Protein AF-A0A661XE88-F1 (afdb_monomer)

Sequence (173 aa):
MNLLVKYGSGLLKIRYLMLKSEKYVNRCVKRDMKEITKAPVRVTVDTNIFISALLGSKNCRKIYELFVHSKIDLILSPQLFAELNETLTQSKLRQYFKKEDIEKLNKLLETDAEWVFPKEKISICRDSKDNIILECACAGKVDFIVTGDKDLLSLKKFRKTLIISPRQFLKLF

Mean predicted aligned error: 10.67 Å

Nearest PDB structures (foldseek):
  5wz4-assembly1_B  TM=6.233E-01  e=1.970E-02  Mycobacterium tuberculosis H37Rv
  4mj7-assembly1_A  TM=5.061E-01  e=1.523E-02  Saccharomyces cerevisiae S288C

Radius of gyration: 19.11 Å; Cα contacts (8 Å, |Δi|>4): 224; chains: 1; bounding box: 48×47×48 Å

Structure (mmCIF, N/CA/C/O backbone):
data_AF-A0A661XE88-F1
#
_entry.id   AF-A0A661XE88-F1
#
loop_
_atom_site.group_PDB
_atom_site.id
_atom_site.type_symbol
_atom_site.label_atom_id
_atom_site.label_alt_id
_atom_site.label_comp_id
_atom_site.label_asym_id
_atom_site.label_entity_id
_atom_site.label_seq_id
_atom_site.pdbx_PDB_ins_code
_atom_site.Cartn_x
_atom_site.Cartn_y
_atom_site.Cartn_z
_atom_site.occupancy
_atom_site.B_iso_or_equiv
_atom_site.auth_seq_id
_atom_site.auth_comp_id
_atom_site.auth_asym_id
_atom_site.auth_atom_id
_atom_site.pdbx_PDB_model_num
ATOM 1 N N . MET A 1 1 ? -22.068 -15.972 -31.075 1.00 37.47 1 MET A N 1
ATOM 2 C CA . MET A 1 1 ? -22.979 -14.941 -30.528 1.00 37.47 1 MET A CA 1
ATOM 3 C C . MET A 1 1 ? -22.441 -14.463 -29.190 1.00 37.47 1 MET A C 1
ATOM 5 O O . MET A 1 1 ? -22.133 -15.298 -28.350 1.00 37.47 1 MET A O 1
ATOM 9 N N . ASN A 1 2 ? -22.258 -13.151 -29.022 1.00 30.83 2 ASN A N 1
ATOM 10 C CA . ASN A 1 2 ? -21.925 -12.561 -27.723 1.00 30.83 2 ASN A CA 1
ATOM 11 C C . ASN A 1 2 ? -23.209 -12.501 -26.895 1.00 30.83 2 ASN A C 1
ATOM 13 O O . ASN A 1 2 ? -24.178 -11.903 -27.358 1.00 30.83 2 ASN A O 1
ATOM 17 N N . LEU A 1 3 ? -23.222 -13.101 -25.705 1.00 36.94 3 LEU A N 1
ATOM 18 C CA . LEU A 1 3 ? -24.296 -12.858 -24.750 1.00 36.94 3 LEU A CA 1
ATOM 19 C C . LEU A 1 3 ? -23.889 -11.645 -23.908 1.00 36.94 3 LEU A C 1
ATOM 21 O O . LEU A 1 3 ? -22.848 -11.658 -23.249 1.00 36.94 3 LEU A O 1
ATOM 25 N N . LEU A 1 4 ? -24.679 -10.580 -24.001 1.00 34.62 4 LEU A N 1
ATOM 26 C CA . LEU A 1 4 ? -24.549 -9.390 -23.172 1.00 34.62 4 LEU A CA 1
ATOM 27 C C . LEU A 1 4 ? -25.499 -9.550 -21.990 1.00 34.62 4 LEU A C 1
ATOM 29 O O . LEU A 1 4 ? -26.713 -9.592 -22.178 1.00 34.62 4 LEU A O 1
ATOM 33 N N . VAL A 1 5 ? -24.952 -9.653 -20.782 1.00 41.62 5 VAL A N 1
ATOM 34 C CA . VAL A 1 5 ? -25.755 -9.700 -19.556 1.00 41.62 5 VAL A CA 1
ATOM 35 C C . VAL A 1 5 ? -25.666 -8.328 -18.893 1.00 41.62 5 VAL A C 1
ATOM 37 O O . VAL A 1 5 ? -24.569 -7.849 -18.599 1.00 41.62 5 VAL A O 1
ATOM 40 N N . LYS A 1 6 ? -26.816 -7.668 -18.704 1.00 33.12 6 LYS A N 1
ATOM 41 C CA . LYS A 1 6 ? -26.909 -6.421 -17.931 1.00 33.12 6 LYS A CA 1
ATOM 42 C C . LYS A 1 6 ? -26.787 -6.743 -16.443 1.00 33.12 6 LYS A C 1
ATOM 44 O O . LYS A 1 6 ? -27.545 -7.569 -15.940 1.00 33.12 6 LYS A O 1
ATOM 49 N N . TYR A 1 7 ? -25.886 -6.058 -15.747 1.00 41.75 7 TYR A N 1
ATOM 50 C CA . TYR A 1 7 ? -25.803 -6.087 -14.288 1.00 41.75 7 TYR A CA 1
ATOM 51 C C . TYR A 1 7 ? -25.571 -4.663 -13.774 1.00 41.75 7 TYR A C 1
ATOM 53 O O . TYR A 1 7 ? -24.577 -4.025 -14.120 1.00 41.75 7 TYR A O 1
ATOM 61 N N . GLY A 1 8 ? -26.513 -4.135 -12.987 1.00 56.94 8 GLY A N 1
ATOM 62 C CA . GLY A 1 8 ? -26.502 -2.723 -12.590 1.00 56.94 8 GLY A CA 1
ATOM 63 C C . GLY A 1 8 ? -26.492 -1.775 -13.802 1.00 56.94 8 GLY A C 1
ATOM 64 O O . GLY A 1 8 ? -27.249 -1.970 -14.753 1.00 56.94 8 GLY A O 1
ATOM 65 N N . SER A 1 9 ? -25.623 -0.758 -13.777 1.00 33.69 9 SER A N 1
ATOM 66 C CA . SER A 1 9 ? -25.435 0.227 -14.856 1.00 33.69 9 SER A CA 1
ATOM 67 C C . SER A 1 9 ? -24.428 -0.193 -15.947 1.00 33.69 9 SER A C 1
ATOM 69 O O . SER A 1 9 ? -24.147 0.607 -16.838 1.00 33.69 9 SER A O 1
ATOM 71 N N . GLY A 1 10 ? -23.901 -1.429 -15.925 1.00 30.67 10 GLY A N 1
ATOM 72 C CA . GLY A 1 10 ? -22.879 -1.918 -16.866 1.00 30.67 10 GLY A CA 1
ATOM 73 C C . GLY A 1 10 ? -23.246 -3.209 -17.620 1.00 30.67 10 GLY A C 1
ATOM 74 O O . GLY A 1 10 ? -24.197 -3.916 -17.277 1.00 30.67 10 GLY A O 1
ATOM 75 N N . LEU A 1 11 ? -22.479 -3.521 -18.676 1.00 33.69 11 LEU A N 1
ATOM 76 C CA . LEU A 1 11 ? -22.635 -4.705 -19.538 1.00 33.69 11 LEU A CA 1
ATOM 77 C C . LEU A 1 11 ? -21.384 -5.595 -19.475 1.00 33.69 11 LEU A C 1
ATOM 79 O O . LEU A 1 11 ? -20.293 -5.143 -19.816 1.00 33.69 11 LEU A O 1
ATOM 83 N N . LEU A 1 12 ? -21.547 -6.872 -19.107 1.00 38.50 12 LEU A N 1
ATOM 84 C CA . LEU A 1 12 ? -20.467 -7.869 -19.124 1.00 38.50 12 LEU A CA 1
ATOM 85 C C . LEU A 1 12 ? -20.562 -8.742 -20.390 1.00 38.50 12 LEU A C 1
ATOM 87 O O . LEU A 1 12 ? -21.653 -9.174 -20.775 1.00 38.50 12 LEU A O 1
ATOM 91 N N . LYS A 1 13 ? -19.425 -9.013 -21.045 1.00 39.16 13 LYS A N 1
ATOM 92 C CA . LYS A 1 13 ? -19.341 -9.762 -22.313 1.00 39.16 13 LYS A CA 1
ATOM 93 C C . LYS A 1 13 ? -18.688 -11.125 -22.063 1.00 39.16 13 LYS A C 1
ATOM 95 O O . LYS A 1 13 ? -17.487 -11.192 -21.826 1.00 39.16 13 LYS A O 1
ATOM 100 N N . ILE A 1 14 ? -19.464 -12.210 -22.112 1.00 45.06 14 ILE A N 1
ATOM 101 C CA . ILE A 1 14 ? -18.972 -13.576 -21.843 1.00 45.06 14 ILE A CA 1
ATOM 102 C C . ILE A 1 14 ? -18.915 -14.381 -23.155 1.00 45.06 14 ILE A C 1
ATOM 104 O O . ILE A 1 14 ? -19.862 -14.373 -23.945 1.00 45.06 14 ILE A O 1
ATOM 108 N N . ARG A 1 15 ? -17.794 -15.078 -23.409 1.00 37.28 15 ARG A N 1
ATOM 109 C CA . ARG A 1 15 ? -17.562 -15.904 -24.612 1.00 37.28 15 ARG A CA 1
ATOM 110 C C . ARG A 1 15 ? -18.046 -17.345 -24.364 1.00 37.28 15 ARG A C 1
ATOM 112 O O . ARG A 1 15 ? -17.510 -18.041 -23.517 1.00 37.28 15 ARG A O 1
ATOM 119 N N . TYR A 1 16 ? -19.047 -17.783 -25.131 1.00 38.62 16 TYR A N 1
ATOM 120 C CA . TYR A 1 16 ? -19.877 -18.997 -24.950 1.00 38.62 16 TYR A CA 1
ATOM 121 C C . TYR A 1 16 ? -19.183 -20.369 -25.165 1.00 38.62 16 TYR A C 1
ATOM 123 O O . TYR A 1 16 ? -19.835 -21.410 -25.167 1.00 38.62 16 TYR A O 1
ATOM 131 N N . LEU A 1 17 ? -17.870 -20.427 -25.385 1.00 32.69 17 LEU A N 1
ATOM 132 C CA . LEU A 1 17 ? -17.200 -21.690 -25.721 1.00 32.69 17 LEU A CA 1
ATOM 133 C C . LEU A 1 17 ? -16.879 -22.489 -24.454 1.00 32.69 17 LEU A C 1
ATOM 135 O O . LEU A 1 17 ? -15.797 -22.316 -23.912 1.00 32.69 17 LEU A O 1
ATOM 139 N N . MET A 1 18 ? -17.831 -23.318 -23.999 1.00 37.22 18 MET A N 1
ATOM 140 C CA . MET A 1 18 ? -17.659 -24.593 -23.262 1.00 37.22 18 MET A CA 1
ATOM 141 C C . MET A 1 18 ? -18.984 -24.974 -22.570 1.00 37.22 18 MET A C 1
ATOM 143 O O . MET A 1 18 ? -19.175 -24.720 -21.384 1.00 37.22 18 MET A O 1
ATOM 147 N N . LEU A 1 19 ? -19.915 -25.609 -23.289 1.00 41.72 19 LEU A N 1
ATOM 148 C CA . LEU A 1 19 ? -21.092 -26.239 -22.674 1.00 41.72 19 LEU A CA 1
ATOM 149 C C . LEU A 1 19 ? -21.112 -27.731 -23.008 1.00 41.72 19 LEU A C 1
ATOM 151 O O . LEU A 1 19 ? -21.648 -28.155 -24.028 1.00 41.72 19 LEU A O 1
ATOM 155 N N . LYS A 1 20 ? -20.526 -28.539 -22.119 1.00 37.81 20 LYS A N 1
ATOM 156 C CA . LYS A 1 20 ? -20.838 -29.967 -21.997 1.00 37.81 20 LYS A CA 1
ATOM 157 C C . LYS A 1 20 ? -21.629 -30.179 -20.695 1.00 37.81 20 LYS A C 1
ATOM 159 O O . LYS A 1 20 ? -21.103 -29.996 -19.603 1.00 37.81 20 LYS A O 1
ATOM 164 N N . SER A 1 21 ? -22.890 -30.599 -20.842 1.00 42.41 21 SER A N 1
ATOM 165 C CA . SER A 1 21 ? -23.875 -31.005 -19.816 1.00 42.41 21 SER A CA 1
ATOM 166 C C . SER A 1 21 ? -24.433 -29.922 -18.861 1.00 42.41 21 SER A C 1
ATOM 168 O O . SER A 1 21 ? -23.728 -29.332 -18.043 1.00 42.41 21 SER A O 1
ATOM 170 N N . GLU A 1 22 ? -25.759 -29.728 -18.893 1.00 42.09 22 GLU A N 1
ATOM 171 C CA . GLU A 1 22 ? -26.511 -28.730 -18.103 1.00 42.09 22 GLU A CA 1
ATOM 172 C C . GLU A 1 22 ? -26.338 -28.859 -16.577 1.00 42.09 22 GLU A C 1
ATOM 174 O O . GLU A 1 22 ? -26.413 -27.867 -15.847 1.00 42.09 22 GLU A O 1
ATOM 179 N N . LYS A 1 23 ? -26.063 -30.064 -16.058 1.00 41.84 23 LYS A N 1
ATOM 180 C CA . LYS A 1 23 ? -25.846 -30.284 -14.616 1.00 41.84 23 LYS A CA 1
ATOM 181 C C . LYS A 1 23 ? -24.487 -29.771 -14.116 1.00 41.84 23 LYS A C 1
ATOM 183 O O . LYS A 1 23 ? -24.414 -29.316 -12.974 1.00 41.84 23 LYS A O 1
ATOM 188 N N . TYR A 1 24 ? -23.435 -29.798 -14.941 1.00 38.72 24 TYR A N 1
ATOM 189 C CA . TYR A 1 24 ? -22.122 -29.235 -14.582 1.00 38.72 24 TYR A CA 1
ATOM 190 C C . TYR A 1 24 ? -22.105 -27.714 -14.719 1.00 38.72 24 TYR A C 1
ATOM 192 O O . TYR A 1 24 ? -21.588 -27.025 -13.841 1.00 38.72 24 TYR A O 1
ATOM 200 N N . VAL A 1 25 ? -22.764 -27.195 -15.757 1.00 47.78 25 VAL A N 1
ATOM 201 C CA . VAL A 1 25 ? -22.897 -25.755 -16.012 1.00 47.78 25 VAL A CA 1
ATOM 202 C C . VAL A 1 25 ? -23.589 -25.066 -14.839 1.00 47.78 25 VAL A C 1
ATOM 204 O O . VAL A 1 25 ? -23.063 -24.099 -14.314 1.00 47.78 25 VAL A O 1
ATOM 207 N N . ASN A 1 26 ? -24.690 -25.609 -14.316 1.00 42.03 26 ASN A N 1
ATOM 208 C CA . ASN A 1 26 ? -25.387 -24.993 -13.182 1.00 42.03 26 ASN A CA 1
ATOM 209 C C . ASN A 1 26 ? -24.582 -24.990 -11.869 1.00 42.03 26 ASN A C 1
ATOM 211 O O . ASN A 1 26 ? -24.787 -24.116 -11.026 1.00 42.03 26 ASN A O 1
ATOM 215 N N . ARG A 1 27 ? -23.672 -25.952 -11.669 1.00 39.56 27 ARG A N 1
ATOM 216 C CA . ARG A 1 27 ? -22.824 -26.017 -10.470 1.00 39.56 27 ARG A CA 1
ATOM 217 C C . ARG A 1 27 ? -21.591 -25.117 -10.593 1.00 39.56 27 ARG A C 1
ATOM 219 O O . ARG A 1 27 ? -21.289 -24.430 -9.623 1.00 39.56 27 ARG A O 1
ATOM 226 N N . CYS A 1 28 ? -20.927 -25.093 -11.753 1.00 42.09 28 CYS A N 1
ATOM 227 C CA . CYS A 1 28 ? -19.842 -24.147 -12.043 1.00 42.09 28 CYS A CA 1
ATOM 228 C C . CYS A 1 28 ? -20.370 -22.716 -12.044 1.00 42.09 28 CYS A C 1
ATOM 230 O O . CYS A 1 28 ? -19.937 -21.932 -11.218 1.00 42.09 28 CYS A O 1
ATOM 232 N N . VAL A 1 29 ? -21.427 -22.414 -12.805 1.00 48.72 29 VAL A N 1
ATOM 233 C CA . VAL A 1 29 ? -22.001 -21.063 -12.883 1.00 48.72 29 VAL A CA 1
ATOM 234 C C . VAL A 1 29 ? -22.451 -20.549 -11.517 1.00 48.72 29 VAL A C 1
ATOM 236 O O . VAL A 1 29 ? -22.206 -19.394 -11.217 1.00 48.72 29 VAL A O 1
ATOM 239 N N . LYS A 1 30 ? -23.042 -21.368 -10.633 1.00 40.16 30 LYS A N 1
ATOM 240 C CA . LYS A 1 30 ? -23.392 -20.917 -9.267 1.00 40.16 30 LYS A CA 1
ATOM 241 C C . LYS A 1 30 ? -22.176 -20.682 -8.369 1.00 40.16 30 LYS A C 1
ATOM 243 O O . LYS A 1 30 ? -22.247 -19.844 -7.474 1.00 40.16 30 LYS A O 1
ATOM 248 N N . ARG A 1 31 ? -21.094 -21.438 -8.562 1.00 40.53 31 ARG A N 1
ATOM 249 C CA . ARG A 1 31 ? -19.847 -21.318 -7.794 1.00 40.53 31 ARG A CA 1
ATOM 250 C C . ARG A 1 31 ? -19.038 -20.108 -8.273 1.00 40.53 31 ARG A C 1
ATOM 252 O O . ARG A 1 31 ? -18.666 -19.283 -7.447 1.00 40.53 31 ARG A O 1
ATOM 259 N N . ASP A 1 32 ? -18.936 -19.947 -9.587 1.00 42.91 32 ASP A N 1
ATOM 260 C CA . ASP A 1 32 ? -18.329 -18.811 -10.277 1.00 42.91 32 ASP A CA 1
ATOM 261 C C . ASP A 1 32 ? -19.146 -17.529 -10.031 1.00 42.91 32 ASP A C 1
ATOM 263 O O . ASP A 1 32 ? -18.581 -16.487 -9.730 1.00 42.91 32 ASP A O 1
ATOM 267 N N . MET A 1 33 ? -20.487 -17.591 -10.021 1.00 38.19 33 MET A N 1
ATOM 268 C CA . MET A 1 33 ? -21.336 -16.453 -9.630 1.00 38.19 33 MET A CA 1
ATOM 269 C C . MET A 1 33 ? -21.174 -16.079 -8.157 1.00 38.19 33 MET A C 1
ATOM 271 O O . MET A 1 33 ? -21.218 -14.897 -7.840 1.00 38.19 33 MET A O 1
ATOM 275 N N . LYS A 1 34 ? -20.953 -17.040 -7.250 1.00 38.69 34 LYS A N 1
ATOM 276 C CA . LYS A 1 34 ? -20.666 -16.730 -5.840 1.00 38.69 34 LYS A CA 1
ATOM 277 C C . LYS A 1 34 ? -19.350 -15.961 -5.689 1.00 38.69 34 LYS A C 1
ATOM 279 O O . LYS A 1 34 ? -19.291 -15.043 -4.874 1.00 38.69 34 LYS A O 1
ATOM 284 N N . GLU A 1 35 ? -18.335 -16.294 -6.487 1.00 45.38 35 GLU A N 1
ATOM 285 C CA . GLU A 1 35 ? -17.090 -15.518 -6.580 1.00 45.38 35 GLU A CA 1
ATOM 286 C C . GLU A 1 35 ? -17.309 -14.142 -7.225 1.00 45.38 35 GLU A C 1
ATOM 288 O O . GLU A 1 35 ? -16.801 -13.155 -6.704 1.00 45.38 35 GLU A O 1
ATOM 293 N N . ILE A 1 36 ? -18.137 -14.044 -8.272 1.00 50.06 36 ILE A N 1
ATOM 294 C CA . ILE A 1 36 ? -18.498 -12.775 -8.938 1.00 50.06 36 ILE A CA 1
ATOM 295 C C . ILE A 1 36 ? -19.327 -11.848 -8.019 1.00 50.06 36 ILE A C 1
ATOM 297 O O . ILE A 1 36 ? -19.298 -10.632 -8.185 1.00 50.06 36 ILE A O 1
ATOM 301 N N . THR A 1 37 ? -20.053 -12.387 -7.028 1.00 44.53 37 THR A N 1
ATOM 302 C CA . THR A 1 37 ? -20.868 -11.592 -6.080 1.00 44.53 37 THR A CA 1
ATOM 303 C C . THR A 1 37 ? -20.117 -11.061 -4.861 1.00 44.53 37 THR A C 1
ATOM 305 O O . THR A 1 37 ? -20.684 -10.268 -4.105 1.00 44.53 37 THR A O 1
ATOM 308 N N . LYS A 1 38 ? -18.874 -11.490 -4.613 1.00 59.00 38 LYS A N 1
ATOM 309 C CA . LYS A 1 38 ? -18.111 -10.956 -3.483 1.00 59.00 38 LYS A CA 1
ATOM 310 C C . LYS A 1 38 ? -17.511 -9.625 -3.921 1.00 59.00 38 LYS A C 1
ATOM 312 O O . LYS A 1 38 ? -16.741 -9.591 -4.875 1.00 59.00 38 LYS A O 1
ATOM 317 N N . ALA A 1 39 ? -17.890 -8.539 -3.246 1.00 66.81 39 ALA A N 1
ATOM 318 C CA . ALA A 1 39 ? -17.267 -7.243 -3.484 1.00 66.81 39 ALA A CA 1
ATOM 319 C C . ALA A 1 39 ? -15.733 -7.390 -3.394 1.00 66.81 39 ALA A C 1
ATOM 321 O O . ALA A 1 39 ? -15.259 -8.125 -2.515 1.00 66.81 39 ALA A O 1
ATOM 322 N N . PRO A 1 40 ? -14.976 -6.763 -4.310 1.00 77.00 40 PRO A N 1
ATOM 323 C CA . PRO A 1 40 ? -13.522 -6.829 -4.291 1.00 77.00 40 PRO A CA 1
ATOM 324 C C . PRO A 1 40 ? -12.992 -6.316 -2.949 1.00 77.00 40 PRO A C 1
ATOM 326 O O . PRO A 1 40 ? -13.543 -5.386 -2.361 1.00 77.00 40 PRO A O 1
ATOM 329 N N . VAL A 1 41 ? -11.941 -6.964 -2.441 1.00 93.88 41 VAL A N 1
ATOM 330 C CA . VAL A 1 41 ? -11.309 -6.572 -1.176 1.00 93.88 41 VAL A CA 1
ATOM 331 C C . VAL A 1 41 ? -10.625 -5.227 -1.383 1.00 93.88 41 VAL A C 1
ATOM 333 O O . VAL A 1 41 ? -9.673 -5.141 -2.158 1.00 93.88 41 VAL A O 1
ATOM 336 N N . ARG A 1 42 ? -11.091 -4.193 -0.678 1.00 96.94 42 ARG A N 1
ATOM 337 C CA . ARG A 1 42 ? -10.555 -2.834 -0.795 1.00 96.94 42 ARG A CA 1
ATOM 338 C C . ARG A 1 42 ? -9.422 -2.648 0.192 1.00 96.94 42 ARG A C 1
ATOM 340 O O . ARG A 1 42 ? -9.591 -2.861 1.395 1.00 96.94 42 ARG A O 1
ATOM 347 N N . VAL A 1 43 ? -8.266 -2.231 -0.296 1.00 97.62 43 VAL A N 1
ATOM 348 C CA . VAL A 1 43 ? -7.055 -2.174 0.518 1.00 97.62 43 VAL A CA 1
ATOM 349 C C . VAL A 1 43 ? -6.225 -0.957 0.170 1.00 97.62 43 VAL A C 1
ATOM 351 O O . VAL A 1 43 ? -6.047 -0.631 -0.995 1.00 97.62 43 VAL A O 1
ATOM 354 N N . THR A 1 44 ? -5.677 -0.299 1.184 1.00 97.31 44 THR A N 1
ATOM 355 C CA . THR A 1 44 ? -4.546 0.608 0.987 1.00 97.31 44 THR A CA 1
ATOM 356 C C . THR A 1 44 ? -3.303 -0.045 1.576 1.00 97.31 44 THR A C 1
ATOM 358 O O . THR A 1 44 ? -3.375 -0.754 2.587 1.00 97.31 44 THR A O 1
ATOM 361 N N . VAL A 1 45 ? -2.169 0.133 0.914 1.00 94.56 45 VAL A N 1
ATOM 362 C CA . VAL A 1 45 ? -0.900 -0.439 1.357 1.00 94.56 45 VAL A CA 1
ATOM 363 C C . VAL A 1 45 ? 0.063 0.683 1.681 1.00 94.56 45 VAL A C 1
ATOM 365 O O . VAL A 1 45 ? 0.063 1.734 1.044 1.00 94.56 45 VAL A O 1
ATOM 368 N N . ASP A 1 46 ? 0.892 0.428 2.674 1.00 89.25 46 ASP A N 1
ATOM 369 C CA . ASP A 1 46 ? 2.044 1.252 2.989 1.00 89.25 46 ASP A CA 1
ATOM 370 C C . ASP A 1 46 ? 2.999 1.309 1.783 1.00 89.25 46 ASP A C 1
ATOM 372 O O . ASP A 1 46 ? 3.191 0.311 1.073 1.00 89.25 46 ASP A O 1
ATOM 376 N N . THR A 1 47 ? 3.599 2.474 1.541 1.00 86.06 47 THR A N 1
ATOM 377 C CA . THR A 1 47 ? 4.539 2.710 0.435 1.00 86.06 47 THR A CA 1
ATOM 378 C C . THR A 1 47 ? 5.705 1.718 0.479 1.00 86.06 47 THR A C 1
ATOM 380 O O . THR A 1 47 ? 6.150 1.212 -0.560 1.00 86.06 47 THR A O 1
ATOM 383 N N . ASN A 1 48 ? 6.109 1.314 1.687 1.00 88.38 48 ASN A N 1
ATOM 384 C CA . ASN A 1 48 ? 7.140 0.311 1.927 1.00 88.38 48 ASN A CA 1
ATOM 385 C C . ASN A 1 48 ? 6.813 -1.066 1.341 1.00 88.38 48 ASN A C 1
ATOM 387 O O . ASN A 1 48 ? 7.736 -1.839 1.073 1.00 88.38 48 ASN A O 1
ATOM 391 N N . ILE A 1 49 ? 5.539 -1.398 1.103 1.00 92.06 49 ILE A N 1
ATOM 392 C CA . ILE A 1 49 ? 5.153 -2.664 0.470 1.00 92.06 49 ILE A CA 1
ATOM 393 C C . ILE A 1 49 ? 5.595 -2.686 -0.994 1.00 92.06 49 ILE A C 1
ATOM 395 O O . ILE A 1 49 ? 6.218 -3.660 -1.416 1.00 92.06 49 ILE A O 1
ATOM 399 N N . PHE A 1 50 ? 5.352 -1.619 -1.761 1.00 91.69 50 PHE A N 1
ATOM 400 C CA . PHE A 1 50 ? 5.802 -1.551 -3.156 1.00 91.69 50 PHE A CA 1
ATOM 401 C C . PHE A 1 50 ? 7.324 -1.521 -3.260 1.00 91.69 50 PHE A C 1
ATOM 403 O O . PHE A 1 50 ? 7.905 -2.280 -4.035 1.00 91.69 50 PHE A O 1
ATOM 410 N N . ILE A 1 51 ? 7.976 -0.724 -2.413 1.00 91.19 51 ILE A N 1
ATOM 411 C CA . ILE A 1 51 ? 9.440 -0.641 -2.337 1.00 91.19 51 ILE A CA 1
ATOM 412 C C . ILE A 1 51 ? 10.025 -2.023 -2.028 1.00 91.19 51 ILE A C 1
ATOM 414 O O . ILE A 1 51 ? 10.888 -2.523 -2.747 1.00 91.19 51 ILE A O 1
ATOM 418 N N . SER A 1 52 ? 9.502 -2.696 -1.002 1.00 92.12 52 SER A N 1
ATOM 419 C CA . SER A 1 52 ? 9.949 -4.036 -0.618 1.00 92.12 52 SER A CA 1
ATOM 420 C C . SER A 1 52 ? 9.682 -5.074 -1.707 1.00 92.12 52 SER A C 1
ATOM 422 O O . SER A 1 52 ? 10.479 -5.998 -1.867 1.00 92.12 52 SER A O 1
ATOM 424 N N . ALA A 1 53 ? 8.577 -4.962 -2.451 1.00 91.56 53 ALA A N 1
ATOM 425 C CA . ALA A 1 53 ? 8.279 -5.848 -3.573 1.00 91.56 53 ALA A CA 1
ATOM 426 C C . ALA A 1 53 ? 9.328 -5.710 -4.687 1.00 91.56 53 ALA A C 1
ATOM 428 O O . ALA A 1 53 ? 9.847 -6.726 -5.153 1.00 91.56 53 ALA A O 1
ATOM 429 N N . LEU A 1 54 ? 9.690 -4.473 -5.047 1.00 89.62 54 LEU A N 1
ATOM 430 C CA . LEU A 1 54 ? 10.743 -4.180 -6.024 1.00 89.62 54 LEU A CA 1
ATOM 431 C C . LEU A 1 54 ? 12.128 -4.653 -5.550 1.00 89.62 54 LEU A C 1
ATOM 433 O O . LEU A 1 54 ? 12.907 -5.160 -6.350 1.00 89.62 54 LEU A O 1
ATOM 437 N N . LEU A 1 55 ? 12.405 -4.583 -4.244 1.00 89.75 55 LEU A N 1
ATOM 438 C CA . LEU A 1 55 ? 13.632 -5.115 -3.629 1.00 89.75 55 LEU A CA 1
ATOM 439 C C . LEU A 1 55 ? 13.631 -6.649 -3.449 1.00 89.75 55 LEU A C 1
ATOM 441 O O . LEU A 1 55 ? 14.579 -7.209 -2.901 1.00 89.75 55 LEU A O 1
ATOM 445 N N . GLY A 1 56 ? 12.587 -7.355 -3.897 1.00 88.19 56 GLY A N 1
ATOM 446 C CA . GLY A 1 56 ? 12.547 -8.822 -3.918 1.00 88.19 56 GLY A CA 1
ATOM 447 C C . GLY A 1 56 ? 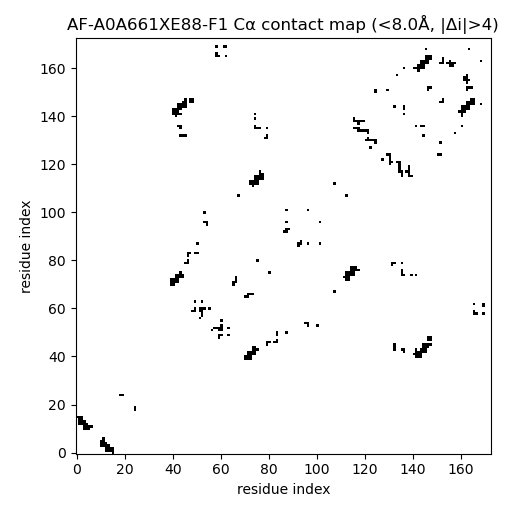11.895 -9.492 -2.702 1.00 88.19 56 GLY A C 1
ATOM 448 O O . GLY A 1 56 ? 11.990 -10.714 -2.547 1.00 88.19 56 GLY A O 1
ATOM 449 N N . SER A 1 57 ? 11.189 -8.748 -1.845 1.00 93.06 57 SER A N 1
ATOM 450 C CA . SER A 1 57 ? 10.412 -9.334 -0.746 1.00 93.06 57 SER A CA 1
ATOM 451 C C . SER A 1 57 ? 9.294 -10.232 -1.278 1.00 93.06 57 SER A C 1
ATOM 453 O O . SER A 1 57 ? 8.345 -9.768 -1.911 1.00 93.06 57 SER A O 1
ATOM 455 N N . LYS A 1 58 ? 9.361 -11.533 -0.961 1.00 93.44 58 LYS A N 1
ATOM 456 C CA . LYS A 1 58 ? 8.396 -12.541 -1.439 1.00 93.44 58 LYS A CA 1
ATOM 457 C C . LYS A 1 58 ? 6.950 -12.217 -1.055 1.00 93.44 58 LYS A C 1
ATOM 459 O O . LYS A 1 58 ? 6.054 -12.378 -1.875 1.00 93.44 58 LYS A O 1
ATOM 464 N N . ASN A 1 59 ? 6.709 -11.772 0.180 1.00 93.75 59 ASN A N 1
ATOM 465 C CA . ASN A 1 59 ? 5.349 -11.466 0.637 1.00 93.75 59 ASN A CA 1
ATOM 466 C C . ASN A 1 59 ? 4.811 -10.197 -0.031 1.00 93.75 59 ASN A C 1
ATOM 468 O O . ASN A 1 59 ? 3.676 -10.186 -0.495 1.00 93.75 59 ASN A O 1
ATOM 472 N N . CYS A 1 60 ? 5.626 -9.147 -0.132 1.00 94.56 60 CYS A N 1
ATOM 473 C CA . CYS A 1 60 ? 5.186 -7.899 -0.751 1.00 94.56 60 CYS A CA 1
ATOM 474 C C . CYS A 1 60 ? 4.952 -8.074 -2.255 1.00 94.56 60 CYS A C 1
ATOM 476 O O . CYS A 1 60 ? 3.972 -7.563 -2.786 1.00 94.56 60 CYS A O 1
ATOM 478 N N . ARG A 1 61 ? 5.779 -8.888 -2.923 1.00 94.19 61 ARG A N 1
ATOM 479 C CA . ARG A 1 61 ? 5.579 -9.256 -4.327 1.00 94.19 61 ARG A CA 1
ATOM 480 C C . ARG A 1 61 ? 4.262 -9.996 -4.560 1.00 94.19 61 ARG A C 1
ATOM 482 O O . ARG A 1 61 ? 3.571 -9.684 -5.517 1.00 94.19 61 ARG A O 1
ATOM 489 N N . LYS A 1 62 ? 3.864 -10.905 -3.666 1.00 95.69 62 LYS A N 1
ATOM 490 C CA . LYS A 1 62 ? 2.545 -11.557 -3.754 1.00 95.69 62 LYS A CA 1
ATOM 491 C C . LYS A 1 62 ? 1.391 -10.562 -3.621 1.00 95.69 62 LYS A C 1
ATOM 493 O O . LYS A 1 62 ? 0.398 -10.700 -4.318 1.00 95.69 62 LYS A O 1
ATOM 498 N N . ILE A 1 63 ? 1.512 -9.554 -2.754 1.00 95.19 63 ILE A N 1
ATOM 499 C CA . ILE A 1 63 ? 0.493 -8.494 -2.632 1.00 95.19 63 ILE A CA 1
ATOM 500 C C . ILE A 1 63 ? 0.430 -7.661 -3.913 1.00 95.19 63 ILE A C 1
ATOM 502 O O . ILE A 1 63 ? -0.656 -7.398 -4.418 1.00 95.19 63 ILE A O 1
ATOM 506 N N . TYR A 1 64 ? 1.587 -7.304 -4.470 1.00 93.19 64 TYR A N 1
ATOM 507 C CA . TYR A 1 64 ? 1.668 -6.648 -5.772 1.00 93.19 64 TYR A CA 1
ATOM 508 C C . TYR A 1 64 ? 1.004 -7.489 -6.878 1.00 93.19 64 TYR A C 1
ATOM 510 O O . TYR A 1 64 ? 0.221 -6.964 -7.660 1.00 93.19 64 TYR A O 1
ATOM 518 N N . GLU A 1 65 ? 1.230 -8.804 -6.907 1.00 92.69 65 GLU A N 1
ATOM 519 C CA . GLU A 1 65 ? 0.587 -9.720 -7.861 1.00 92.69 65 GLU A CA 1
ATOM 520 C C . GLU A 1 65 ? -0.934 -9.822 -7.659 1.00 92.69 65 GLU A C 1
ATOM 522 O O . GLU A 1 65 ? -1.671 -9.927 -8.638 1.00 92.69 65 GLU A O 1
ATOM 527 N N . LEU A 1 66 ? -1.431 -9.758 -6.416 1.00 94.06 66 LEU A N 1
ATOM 528 C CA . LEU A 1 66 ? -2.873 -9.678 -6.151 1.00 94.06 66 LEU A CA 1
ATOM 529 C C . LEU A 1 66 ? -3.485 -8.409 -6.762 1.00 94.06 66 LEU A C 1
ATOM 531 O O . LEU A 1 66 ? -4.588 -8.481 -7.300 1.00 94.06 66 LEU A O 1
ATOM 535 N N . PHE A 1 67 ? -2.774 -7.280 -6.712 1.00 93.00 67 PHE A N 1
ATOM 536 C CA . PHE A 1 67 ? -3.205 -6.035 -7.352 1.00 93.00 67 PHE A CA 1
ATOM 537 C C . PHE A 1 67 ? -3.174 -6.142 -8.882 1.00 93.00 67 PHE A C 1
ATOM 539 O O . PHE A 1 67 ? -4.199 -5.924 -9.521 1.00 93.00 67 PHE A O 1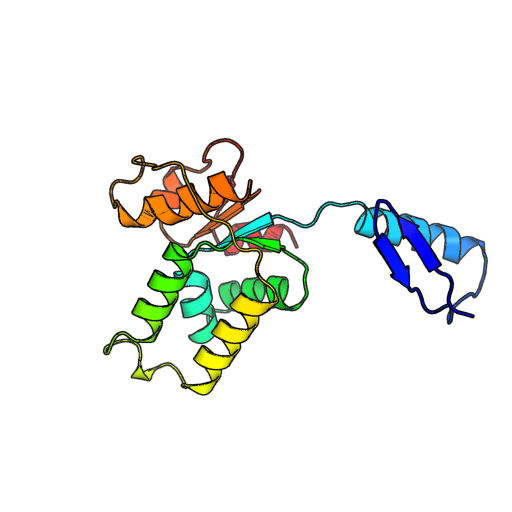
ATOM 546 N N . VAL A 1 68 ? -2.052 -6.584 -9.464 1.00 90.44 68 VAL A N 1
ATOM 547 C CA . VAL A 1 68 ? -1.896 -6.763 -10.924 1.00 90.44 68 VAL A CA 1
ATOM 548 C C . VAL A 1 68 ? -2.958 -7.700 -11.510 1.00 90.44 68 VAL A C 1
ATOM 550 O O . VAL A 1 68 ? -3.400 -7.513 -12.639 1.00 90.44 68 VAL A O 1
ATOM 553 N N . HIS A 1 69 ? -3.385 -8.716 -10.758 1.00 91.06 69 HIS A N 1
ATOM 554 C CA . HIS A 1 69 ? -4.424 -9.658 -11.185 1.00 91.06 69 HIS A CA 1
ATOM 555 C C . HIS A 1 69 ? -5.844 -9.264 -10.749 1.00 91.06 69 HIS A C 1
ATOM 557 O O . HIS A 1 69 ? -6.740 -10.115 -10.771 1.00 91.06 69 HIS A O 1
ATOM 563 N N . SER A 1 70 ? -6.049 -8.015 -10.315 1.00 89.25 70 SER A N 1
ATOM 564 C CA . SER A 1 70 ? -7.346 -7.463 -9.897 1.00 89.25 70 SER A CA 1
ATOM 565 C C . SER A 1 70 ? -8.068 -8.320 -8.845 1.00 89.25 70 SER A C 1
ATOM 567 O O . SER A 1 70 ? -9.290 -8.461 -8.856 1.00 89.25 70 SER A O 1
ATOM 569 N N . LYS A 1 71 ? -7.312 -8.955 -7.940 1.00 92.31 71 LYS A N 1
ATOM 570 C CA . LYS A 1 71 ? -7.856 -9.697 -6.786 1.00 92.31 71 LYS A CA 1
ATOM 571 C C . LYS A 1 71 ? -8.158 -8.782 -5.602 1.00 92.31 71 LYS A C 1
ATOM 573 O O . LYS A 1 71 ? -8.883 -9.188 -4.693 1.00 92.31 71 LYS A O 1
ATOM 578 N N . ILE A 1 72 ? -7.588 -7.582 -5.614 1.00 94.56 72 ILE A N 1
ATOM 579 C CA . ILE A 1 72 ? -7.771 -6.526 -4.623 1.00 94.56 72 ILE A CA 1
ATOM 580 C C . ILE A 1 72 ? -7.937 -5.194 -5.350 1.00 94.56 72 ILE A C 1
ATOM 582 O O . ILE A 1 72 ? -7.277 -4.969 -6.364 1.00 94.56 72 ILE A O 1
ATOM 586 N N . ASP A 1 73 ? -8.758 -4.315 -4.788 1.00 95.31 73 ASP A N 1
ATOM 587 C CA . ASP A 1 73 ? -8.864 -2.928 -5.231 1.00 95.31 73 ASP A CA 1
ATOM 588 C C . ASP A 1 73 ? -7.902 -2.095 -4.392 1.00 95.31 73 ASP A C 1
ATOM 590 O O . ASP A 1 73 ? -8.116 -1.889 -3.189 1.00 95.31 73 ASP A O 1
ATOM 594 N N . LEU A 1 74 ? -6.814 -1.649 -5.018 1.00 97.12 74 LEU A N 1
ATOM 595 C CA . LEU A 1 74 ? -5.846 -0.784 -4.365 1.00 97.12 74 LEU A CA 1
ATOM 596 C C . LEU A 1 74 ? -6.386 0.643 -4.307 1.00 97.12 74 LEU A C 1
ATOM 598 O O . LEU A 1 74 ? -6.618 1.268 -5.338 1.00 97.12 74 LEU A O 1
ATOM 602 N N . ILE A 1 75 ? -6.512 1.170 -3.096 1.00 97.94 75 ILE A N 1
ATOM 603 C CA . ILE A 1 75 ? -6.879 2.557 -2.843 1.00 97.94 75 ILE A CA 1
ATOM 604 C C . ILE A 1 75 ? -5.616 3.363 -2.557 1.00 97.94 75 ILE A C 1
ATOM 606 O O . ILE A 1 75 ? -4.840 3.021 -1.655 1.00 97.94 75 ILE A O 1
ATOM 610 N N . LEU A 1 76 ? -5.445 4.459 -3.291 1.00 97.00 76 LEU A N 1
ATOM 611 C CA . LEU A 1 76 ? -4.292 5.342 -3.182 1.00 97.00 76 LEU A CA 1
ATOM 612 C C . LEU A 1 76 ? -4.723 6.808 -3.068 1.00 97.00 76 LEU A C 1
ATOM 614 O O . LEU A 1 76 ? -5.743 7.223 -3.616 1.00 97.00 76 LEU A O 1
ATOM 618 N N . SER A 1 77 ? -3.927 7.605 -2.358 1.00 97.00 77 SER A N 1
ATOM 619 C CA . SER A 1 77 ? -4.076 9.059 -2.308 1.00 97.00 77 SER A CA 1
ATOM 620 C C . SER A 1 77 ? -2.876 9.743 -2.968 1.00 97.00 77 SER A C 1
ATOM 622 O O . SER A 1 77 ? -1.783 9.165 -2.997 1.00 97.00 77 SER A O 1
ATOM 624 N N . PRO A 1 78 ? -3.024 10.993 -3.447 1.00 96.00 78 PRO A N 1
ATOM 625 C CA . PRO A 1 78 ? -1.901 11.769 -3.969 1.00 96.00 78 PRO A CA 1
ATOM 626 C C . PRO A 1 78 ? -0.724 11.865 -2.989 1.00 96.00 78 PRO A C 1
ATOM 628 O O . PRO A 1 78 ? 0.427 11.800 -3.404 1.00 96.00 78 PRO A O 1
ATOM 631 N N . GLN A 1 79 ? -1.004 11.975 -1.688 1.00 94.50 79 GLN A N 1
ATOM 632 C CA . GLN A 1 79 ? 0.015 12.073 -0.643 1.00 94.50 79 GLN A CA 1
ATOM 633 C C . GLN A 1 79 ? 0.808 10.768 -0.480 1.00 94.50 79 GLN A C 1
ATOM 635 O O . GLN A 1 79 ? 2.033 10.818 -0.434 1.00 94.50 79 GLN A O 1
ATOM 640 N N . LEU A 1 80 ? 0.137 9.608 -0.457 1.00 94.62 80 LEU A N 1
ATOM 641 C CA . LEU A 1 80 ? 0.817 8.304 -0.404 1.00 94.62 80 LEU A CA 1
ATOM 642 C C . LEU A 1 80 ? 1.649 8.050 -1.662 1.00 94.62 80 LEU A C 1
ATOM 644 O O . LEU A 1 80 ? 2.766 7.543 -1.593 1.00 94.62 80 LEU A O 1
ATOM 648 N N . PHE A 1 81 ? 1.116 8.416 -2.828 1.00 94.94 81 PHE A N 1
ATOM 649 C CA . PHE A 1 81 ? 1.854 8.284 -4.079 1.00 94.94 81 PHE A CA 1
ATOM 650 C C . PHE A 1 81 ? 3.086 9.196 -4.129 1.00 94.94 81 PHE A C 1
ATOM 652 O O . PHE A 1 81 ? 4.134 8.791 -4.636 1.00 94.94 81 PHE A O 1
ATOM 659 N N . ALA A 1 82 ? 2.987 10.414 -3.592 1.00 93.19 82 ALA A N 1
ATOM 660 C CA . ALA A 1 82 ? 4.124 11.320 -3.483 1.00 93.19 82 ALA A CA 1
ATOM 661 C C . ALA A 1 82 ? 5.217 10.740 -2.571 1.00 93.19 82 ALA A C 1
ATOM 663 O O . ALA A 1 82 ? 6.376 10.716 -2.975 1.00 93.19 82 ALA A O 1
ATOM 664 N N . GLU A 1 83 ? 4.853 10.197 -1.405 1.00 92.75 83 GLU A N 1
A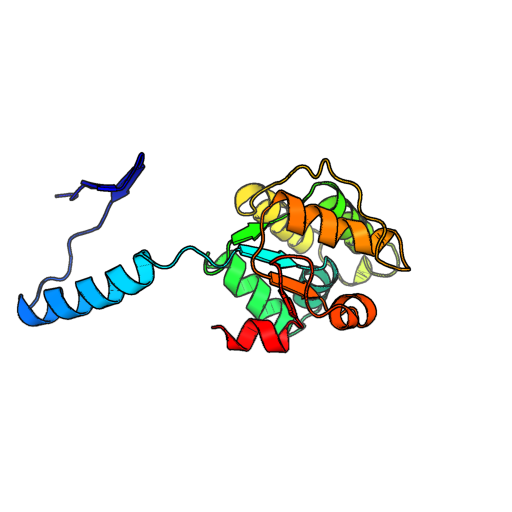TOM 665 C CA . GLU A 1 83 ? 5.800 9.554 -0.482 1.00 92.75 83 GLU A CA 1
ATOM 666 C C . GLU A 1 83 ? 6.496 8.337 -1.114 1.00 92.75 83 GLU A C 1
ATOM 668 O O . GLU A 1 83 ? 7.714 8.166 -0.989 1.00 92.75 83 GLU A O 1
ATOM 673 N N . LEU A 1 84 ? 5.746 7.512 -1.853 1.00 92.69 84 LEU A N 1
ATOM 674 C CA . LEU A 1 84 ? 6.314 6.399 -2.610 1.00 92.69 84 LEU A CA 1
ATOM 675 C C . LEU A 1 84 ? 7.375 6.896 -3.602 1.00 92.69 84 LEU A C 1
ATOM 677 O O . LEU A 1 84 ? 8.494 6.381 -3.626 1.00 92.69 84 LEU A O 1
ATOM 681 N N . ASN A 1 85 ? 7.045 7.910 -4.405 1.00 91.88 85 ASN A N 1
ATOM 682 C CA . ASN A 1 85 ? 7.962 8.455 -5.405 1.00 91.88 85 ASN A CA 1
ATOM 683 C C . ASN A 1 85 ? 9.174 9.158 -4.783 1.00 91.88 85 ASN A C 1
ATOM 685 O O . ASN A 1 85 ? 10.288 9.001 -5.286 1.00 91.88 85 ASN A O 1
ATOM 689 N N . GLU A 1 86 ? 8.994 9.890 -3.683 1.00 91.19 86 GLU A N 1
ATOM 690 C CA . GLU A 1 86 ? 10.093 10.492 -2.923 1.00 91.19 86 GLU A CA 1
ATOM 691 C C . GLU A 1 86 ? 11.074 9.407 -2.459 1.00 91.19 86 GLU A C 1
ATOM 693 O O . GLU A 1 86 ? 12.282 9.499 -2.682 1.00 91.19 86 GLU A O 1
ATOM 698 N N . THR A 1 87 ? 10.551 8.309 -1.914 1.00 90.44 87 THR A N 1
ATOM 699 C CA . THR A 1 87 ? 11.378 7.204 -1.423 1.00 90.44 87 THR A CA 1
ATOM 700 C C . THR A 1 87 ? 12.106 6.472 -2.558 1.00 90.44 87 THR A C 1
ATOM 702 O O . THR A 1 87 ? 13.292 6.164 -2.434 1.00 90.44 87 THR A O 1
ATOM 705 N N . LEU A 1 88 ? 11.449 6.247 -3.703 1.00 88.75 88 LEU A N 1
ATOM 706 C CA . LEU A 1 88 ? 12.063 5.623 -4.889 1.00 88.75 88 LEU A CA 1
ATOM 707 C C . LEU A 1 88 ? 13.121 6.511 -5.572 1.00 88.75 88 LEU A C 1
ATOM 709 O O . LEU A 1 88 ? 13.971 6.016 -6.323 1.00 88.75 88 LEU A O 1
ATOM 713 N N . THR A 1 89 ? 13.075 7.824 -5.345 1.00 85.69 89 THR A N 1
ATOM 714 C CA . THR A 1 89 ? 14.015 8.795 -5.927 1.00 85.69 89 THR A CA 1
ATOM 715 C C . THR A 1 89 ? 15.122 9.222 -4.963 1.00 85.69 89 THR A C 1
ATOM 717 O O . THR A 1 89 ? 16.114 9.805 -5.403 1.00 85.69 89 THR A O 1
ATOM 720 N N . GLN A 1 90 ? 15.027 8.862 -3.679 1.00 87.25 90 GLN A N 1
ATOM 721 C CA . GLN A 1 90 ? 16.042 9.161 -2.674 1.00 87.25 90 GLN A CA 1
ATOM 722 C C . GLN A 1 90 ? 17.403 8.533 -3.022 1.00 87.25 90 GLN A C 1
ATOM 724 O O . GLN A 1 90 ? 17.503 7.341 -3.316 1.00 87.25 90 GLN A O 1
ATOM 729 N N . SER A 1 91 ? 18.484 9.314 -2.910 1.00 73.12 91 SER A N 1
ATOM 730 C CA . SER A 1 91 ? 19.844 8.934 -3.338 1.00 73.12 91 SER A CA 1
ATOM 731 C C . SER A 1 91 ? 20.345 7.598 -2.774 1.00 73.12 91 SER A C 1
ATOM 733 O O . SER A 1 91 ? 20.983 6.832 -3.492 1.00 73.12 91 SER A O 1
ATOM 735 N N . LYS A 1 92 ? 20.021 7.281 -1.512 1.00 83.19 92 LYS A N 1
ATOM 736 C CA . LYS A 1 92 ? 20.434 6.030 -0.851 1.00 83.19 92 LYS A CA 1
ATOM 737 C C . LYS A 1 92 ? 19.799 4.787 -1.476 1.00 83.19 92 LYS A C 1
ATOM 739 O O . LYS A 1 92 ? 20.456 3.748 -1.550 1.00 83.19 92 LYS A O 1
ATOM 744 N N . LEU A 1 93 ? 18.542 4.895 -1.910 1.00 82.31 93 LEU A N 1
ATOM 745 C CA . LEU A 1 93 ? 17.766 3.781 -2.453 1.00 82.31 93 LEU A CA 1
ATOM 746 C C . LEU A 1 93 ? 17.769 3.733 -3.985 1.00 82.31 93 LEU A C 1
ATOM 748 O O . LEU A 1 93 ? 17.617 2.661 -4.564 1.00 82.31 93 LEU A O 1
ATOM 752 N N . ARG A 1 94 ? 18.010 4.870 -4.645 1.00 81.25 94 ARG A N 1
ATOM 753 C CA . ARG A 1 94 ? 17.981 5.015 -6.105 1.00 81.25 94 ARG A CA 1
ATOM 754 C C . ARG A 1 94 ? 18.836 3.982 -6.839 1.00 81.25 94 ARG A C 1
ATOM 756 O O . ARG A 1 94 ? 18.424 3.492 -7.881 1.00 81.25 94 ARG A O 1
ATOM 763 N N . GLN A 1 95 ? 19.999 3.638 -6.287 1.00 86.31 95 GLN A N 1
ATOM 764 C CA . GLN A 1 95 ? 20.925 2.658 -6.870 1.00 86.31 95 GLN A CA 1
ATOM 765 C C . GLN A 1 95 ? 20.348 1.236 -6.984 1.00 86.31 95 GLN A C 1
ATOM 767 O O . GLN A 1 95 ? 20.834 0.448 -7.790 1.00 86.31 95 GLN A O 1
ATOM 772 N N . TYR A 1 96 ? 19.323 0.900 -6.195 1.00 87.19 96 TYR A N 1
ATOM 773 C CA . TYR A 1 96 ? 18.707 -0.430 -6.194 1.00 87.19 96 TYR A CA 1
ATOM 774 C C . TYR A 1 96 ? 17.556 -0.561 -7.195 1.00 87.19 96 TYR A C 1
ATOM 776 O O . TYR A 1 96 ? 17.068 -1.668 -7.414 1.00 87.19 96 TYR A O 1
ATOM 784 N N . PHE A 1 97 ? 17.120 0.543 -7.807 1.00 87.69 97 PHE A N 1
ATOM 785 C CA . PHE A 1 97 ? 15.963 0.559 -8.691 1.00 87.69 97 PHE A CA 1
ATOM 786 C C . PHE A 1 97 ? 16.352 0.933 -10.112 1.00 87.69 97 PHE A C 1
ATOM 788 O O . PHE A 1 97 ? 16.963 1.971 -10.369 1.00 87.69 97 PHE A O 1
ATOM 795 N N . LYS A 1 98 ? 15.924 0.103 -11.062 1.00 87.81 98 LYS A N 1
ATOM 796 C CA . LYS A 1 98 ? 15.968 0.462 -12.475 1.00 87.81 98 LYS A CA 1
ATOM 797 C C . LYS A 1 98 ? 14.886 1.491 -12.765 1.00 87.81 98 LYS A C 1
ATOM 799 O O . LYS A 1 98 ? 13.770 1.397 -12.247 1.00 87.81 98 LYS A O 1
ATOM 804 N N . LYS A 1 99 ? 15.205 2.465 -13.615 1.00 87.81 99 LYS A N 1
ATOM 805 C CA . LYS A 1 99 ? 14.263 3.525 -13.989 1.00 87.81 99 LYS A CA 1
ATOM 806 C C . LYS A 1 99 ? 12.995 2.931 -14.610 1.00 87.81 99 LYS A C 1
ATOM 808 O O . LYS A 1 99 ? 11.897 3.368 -14.285 1.00 87.81 99 LYS A O 1
ATOM 813 N N . GLU A 1 100 ? 13.153 1.887 -15.417 1.00 90.31 100 GLU A N 1
ATOM 814 C CA . GLU A 1 100 ? 12.060 1.202 -16.105 1.00 90.31 100 GLU A CA 1
ATOM 815 C C . GLU A 1 100 ? 11.093 0.515 -15.130 1.00 90.31 100 GLU A C 1
ATOM 817 O O . GLU A 1 100 ? 9.896 0.447 -15.401 1.00 90.31 100 GLU A O 1
ATOM 822 N N . ASP A 1 101 ? 11.584 0.006 -13.996 1.00 88.94 101 ASP A N 1
ATOM 823 C CA . ASP A 1 101 ? 10.738 -0.664 -13.002 1.00 88.94 101 ASP A CA 1
ATOM 824 C C . ASP A 1 101 ? 9.887 0.350 -12.223 1.00 88.94 101 ASP A C 1
ATOM 826 O O . ASP A 1 101 ? 8.708 0.100 -11.969 1.00 88.94 101 ASP A O 1
ATOM 830 N N . ILE A 1 102 ? 10.449 1.528 -11.925 1.00 90.38 102 ILE A N 1
ATOM 831 C CA . ILE A 1 102 ? 9.709 2.648 -11.322 1.00 90.38 102 ILE A CA 1
ATOM 832 C C . ILE A 1 102 ? 8.639 3.163 -12.291 1.00 90.38 102 ILE A C 1
ATOM 834 O O . ILE A 1 102 ? 7.486 3.326 -11.903 1.00 90.38 102 ILE A O 1
ATOM 838 N N . GLU A 1 103 ? 8.995 3.382 -13.560 1.00 91.88 103 GLU A N 1
ATOM 839 C CA . GLU A 1 103 ? 8.054 3.854 -14.585 1.00 91.88 103 GLU A CA 1
ATOM 840 C C . GLU A 1 103 ? 6.891 2.867 -14.786 1.00 91.88 103 GLU A C 1
ATOM 842 O O . GLU A 1 103 ? 5.735 3.283 -14.880 1.00 91.88 103 GLU A O 1
ATOM 847 N N . LYS A 1 104 ? 7.167 1.555 -14.786 1.00 91.44 104 LYS A N 1
ATOM 848 C CA . LYS A 1 104 ? 6.124 0.517 -14.844 1.00 91.44 104 LYS A CA 1
ATOM 849 C C . LYS A 1 104 ? 5.211 0.540 -13.624 1.00 91.44 104 LYS A C 1
ATOM 851 O O . LYS A 1 104 ? 3.999 0.429 -13.793 1.00 91.44 104 LYS A O 1
ATOM 856 N N . LEU A 1 105 ? 5.773 0.663 -12.419 1.00 91.44 105 LEU A N 1
ATOM 857 C CA . LEU A 1 105 ? 4.983 0.744 -11.190 1.00 91.44 105 LEU A CA 1
ATOM 858 C C . LEU A 1 105 ? 4.075 1.976 -11.209 1.00 91.44 105 LEU A C 1
ATOM 860 O O . LEU A 1 105 ? 2.881 1.839 -10.971 1.00 91.44 105 LEU A O 1
ATOM 864 N N . ASN A 1 106 ? 4.615 3.149 -11.540 1.00 93.44 106 ASN A N 1
ATOM 865 C CA . ASN A 1 106 ? 3.838 4.387 -11.584 1.00 93.44 106 ASN A CA 1
ATOM 866 C C . ASN A 1 106 ? 2.701 4.298 -12.595 1.00 93.44 106 ASN A C 1
ATOM 868 O O . ASN A 1 106 ? 1.561 4.582 -12.247 1.00 93.44 106 ASN A O 1
ATOM 872 N N . LYS A 1 107 ? 2.987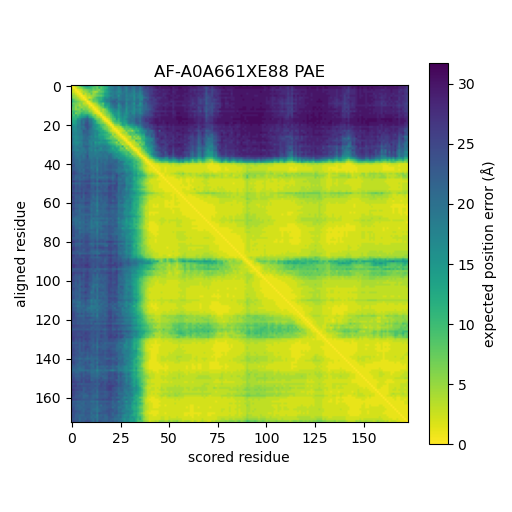 3.804 -13.804 1.00 93.88 107 LYS A N 1
ATOM 873 C CA . LYS A 1 107 ? 1.956 3.617 -14.825 1.00 93.88 107 LYS A CA 1
ATOM 874 C C . LYS A 1 107 ? 0.853 2.668 -14.356 1.00 93.88 107 LYS A C 1
ATOM 876 O O . LYS A 1 107 ? -0.312 2.968 -14.566 1.00 93.88 107 LYS A O 1
ATOM 881 N N . LEU A 1 108 ? 1.210 1.559 -13.707 1.00 92.31 108 LEU A N 1
ATOM 882 C CA . LEU A 1 108 ? 0.235 0.617 -13.156 1.00 92.31 108 LEU A CA 1
ATOM 883 C C . LEU A 1 108 ? -0.637 1.268 -12.069 1.00 92.31 108 LEU A C 1
ATOM 885 O O . LEU A 1 108 ? -1.848 1.085 -12.058 1.00 92.31 108 LEU A O 1
ATOM 889 N N . LEU A 1 109 ? -0.035 2.029 -11.151 1.00 94.06 109 LEU A N 1
ATOM 890 C CA . LEU A 1 109 ? -0.777 2.722 -10.093 1.00 94.06 109 LEU A CA 1
ATOM 891 C C . LEU A 1 109 ? -1.712 3.794 -10.667 1.00 94.06 109 LEU A C 1
ATOM 893 O O . LEU A 1 109 ? -2.844 3.931 -10.218 1.00 94.06 109 LEU A O 1
ATOM 897 N N . GLU A 1 110 ? -1.265 4.532 -11.679 1.00 93.56 110 GLU A N 1
ATOM 898 C CA . GLU A 1 110 ? -2.083 5.537 -12.359 1.00 93.56 110 GLU A CA 1
ATOM 899 C C . GLU A 1 110 ? -3.276 4.922 -13.099 1.00 93.56 110 GLU A C 1
ATOM 901 O O . GLU A 1 110 ? -4.354 5.514 -13.088 1.00 93.56 110 GLU A O 1
ATOM 906 N N . THR A 1 111 ? -3.107 3.753 -13.730 1.00 92.50 111 THR A N 1
ATOM 907 C CA . THR A 1 111 ? -4.170 3.137 -14.537 1.00 92.50 111 THR A CA 1
ATOM 908 C C . THR A 1 111 ? -5.131 2.268 -13.736 1.00 92.50 111 THR A C 1
ATOM 910 O O . THR A 1 111 ? -6.321 2.257 -14.050 1.00 92.50 111 THR A O 1
ATOM 913 N N . ASP A 1 112 ? -4.635 1.553 -12.723 1.00 92.81 112 ASP A N 1
ATOM 914 C CA . ASP A 1 112 ? -5.371 0.437 -12.116 1.00 92.81 112 ASP A CA 1
ATOM 915 C C . ASP A 1 112 ? -5.744 0.686 -10.644 1.00 92.81 112 ASP A C 1
ATOM 917 O O . ASP A 1 112 ? -6.601 -0.018 -10.108 1.00 92.81 112 ASP A O 1
ATOM 921 N N . ALA A 1 113 ? -5.132 1.668 -9.966 1.00 95.19 113 ALA A N 1
ATOM 922 C CA . ALA A 1 113 ? -5.513 2.021 -8.597 1.00 95.19 113 ALA A CA 1
ATOM 923 C C . ALA A 1 113 ? -6.736 2.950 -8.574 1.00 95.19 113 ALA A C 1
ATOM 925 O O . ALA A 1 113 ? -6.921 3.806 -9.441 1.00 95.19 113 ALA A O 1
ATOM 926 N N . GLU A 1 114 ? -7.552 2.839 -7.528 1.00 96.50 114 GLU A N 1
ATOM 927 C CA . GLU A 1 114 ? -8.609 3.807 -7.256 1.00 96.50 114 GLU A CA 1
ATOM 928 C C . GLU A 1 114 ? -8.040 4.985 -6.457 1.00 96.50 114 GLU A C 1
ATOM 930 O O . GLU A 1 114 ? -7.539 4.836 -5.337 1.00 96.50 114 GLU A O 1
ATOM 935 N N . TRP A 1 115 ? -8.155 6.180 -7.033 1.00 97.44 115 TRP A N 1
ATOM 936 C CA . TRP A 1 115 ? -7.638 7.409 -6.448 1.00 97.44 115 TRP A CA 1
ATOM 937 C C . TRP A 1 115 ? -8.678 8.105 -5.579 1.00 97.44 115 TRP A C 1
ATOM 939 O O . TRP A 1 115 ? -9.776 8.440 -6.028 1.00 97.44 115 TRP A O 1
ATOM 949 N N . VAL A 1 116 ? -8.299 8.388 -4.335 1.00 97.69 116 VAL A N 1
ATOM 950 C CA . VAL A 1 116 ? -9.127 9.120 -3.375 1.00 97.69 116 VAL A CA 1
ATOM 951 C C . VAL A 1 116 ? -8.436 10.396 -2.919 1.00 97.69 116 VAL A C 1
ATOM 953 O O . VAL A 1 116 ? -7.213 10.484 -2.856 1.00 97.69 116 VAL A O 1
ATOM 956 N N . PHE A 1 117 ? -9.239 11.395 -2.559 1.00 97.00 117 PHE A N 1
ATOM 957 C CA . PHE A 1 117 ? -8.765 12.703 -2.110 1.00 97.00 117 PHE A CA 1
ATOM 958 C C . PHE A 1 117 ? -9.224 12.927 -0.668 1.00 97.00 117 PHE A C 1
ATOM 960 O O . PHE A 1 117 ? -10.357 13.377 -0.452 1.00 97.00 117 PHE A O 1
ATOM 967 N N . PRO A 1 118 ? -8.397 12.569 0.332 1.00 95.38 118 PRO A N 1
ATOM 968 C CA . PRO A 1 118 ? -8.769 12.735 1.726 1.00 95.38 118 PRO A CA 1
ATOM 969 C C . PRO A 1 118 ? -9.035 14.200 2.070 1.00 95.38 118 PRO A C 1
ATOM 971 O O . PRO A 1 118 ? -8.226 15.080 1.780 1.00 95.38 118 PRO A O 1
ATOM 974 N N . LYS A 1 119 ? -10.192 14.453 2.688 1.00 93.62 119 LYS A N 1
ATOM 975 C CA . LYS A 1 119 ? -10.598 15.781 3.186 1.00 93.62 119 LYS A CA 1
ATOM 976 C C . LYS A 1 119 ? -10.474 15.894 4.701 1.00 93.62 119 LYS A C 1
ATOM 978 O O . LYS A 1 119 ? -10.331 16.987 5.233 1.00 93.62 119 LYS A O 1
ATOM 983 N N . GLU A 1 120 ? -10.578 14.761 5.383 1.00 92.62 120 GLU A N 1
ATOM 984 C CA . GLU A 1 120 ? -10.422 14.671 6.825 1.00 92.62 120 GLU A CA 1
ATOM 985 C C . GLU A 1 120 ? -8.935 14.604 7.174 1.00 92.62 120 GLU A C 1
ATOM 987 O O . GLU A 1 120 ? -8.196 13.846 6.546 1.00 92.62 120 GLU A O 1
ATOM 992 N N . LYS A 1 121 ? -8.519 15.380 8.180 1.00 93.12 121 LYS A N 1
ATOM 993 C CA . LYS A 1 121 ? -7.186 15.290 8.774 1.00 93.12 121 LYS A CA 1
ATOM 994 C C . LYS A 1 121 ? -7.210 14.430 10.021 1.00 93.12 121 LYS A C 1
ATOM 996 O O . LYS A 1 121 ? -8.071 14.607 10.879 1.00 93.12 121 LYS A O 1
ATOM 1001 N N . ILE A 1 122 ? -6.268 13.497 10.099 1.00 92.31 122 ILE A N 1
ATOM 1002 C CA . ILE A 1 122 ? -6.149 12.555 11.210 1.00 92.31 122 ILE A CA 1
ATOM 1003 C C . ILE A 1 122 ? -4.860 12.865 11.968 1.00 92.31 122 ILE A C 1
ATOM 1005 O O . ILE A 1 122 ? -3.825 13.140 11.374 1.00 92.31 122 ILE A O 1
ATOM 1009 N N . SER A 1 123 ? -4.928 12.831 13.295 1.00 91.12 123 SER A N 1
ATOM 1010 C CA . SER A 1 123 ? -3.792 13.081 14.188 1.00 91.12 123 SER A CA 1
ATOM 1011 C C . SER A 1 123 ? -3.793 12.054 15.322 1.00 91.12 123 SER A C 1
ATOM 1013 O O . SER A 1 123 ? -3.988 12.392 16.488 1.00 91.12 123 SER A O 1
ATOM 1015 N N . ILE A 1 124 ? -3.689 10.776 14.952 1.00 87.94 124 ILE A N 1
ATOM 1016 C CA . ILE A 1 124 ? -3.717 9.637 15.885 1.00 87.94 124 ILE A CA 1
ATOM 1017 C C . ILE A 1 124 ? -2.316 9.052 16.049 1.00 87.94 124 ILE A C 1
ATOM 1019 O O . ILE A 1 124 ? -1.919 8.699 17.159 1.00 87.94 124 ILE A O 1
ATOM 1023 N N . CYS A 1 125 ? -1.578 8.934 14.947 1.00 84.81 125 CYS A N 1
ATOM 1024 C CA . CYS A 1 125 ? -0.228 8.396 14.952 1.00 84.81 125 CYS A CA 1
ATOM 1025 C C . CYS A 1 125 ? 0.746 9.386 15.598 1.00 84.81 125 CYS A C 1
ATOM 1027 O O . CYS A 1 125 ? 0.580 10.603 15.481 1.00 84.81 125 CYS A O 1
ATOM 1029 N N . ARG A 1 126 ? 1.774 8.850 16.271 1.00 82.56 126 ARG A N 1
ATOM 1030 C CA . ARG A 1 126 ? 2.859 9.655 16.855 1.00 82.56 126 ARG A CA 1
ATOM 1031 C C . ARG A 1 126 ? 3.681 10.333 15.766 1.00 82.56 126 ARG A C 1
ATOM 1033 O O . ARG A 1 126 ? 3.995 11.512 15.899 1.00 82.56 126 ARG A O 1
ATOM 1040 N N . ASP A 1 127 ? 3.996 9.597 14.702 1.00 80.75 127 ASP A N 1
ATOM 1041 C CA . ASP A 1 127 ? 4.500 10.195 13.475 1.00 80.75 127 ASP A CA 1
ATOM 1042 C C . ASP A 1 127 ? 3.321 10.736 12.663 1.00 80.75 127 ASP A C 1
ATOM 1044 O O . ASP A 1 127 ? 2.384 10.022 12.299 1.00 80.75 127 ASP A O 1
ATOM 1048 N N . SER A 1 128 ? 3.369 12.035 12.382 1.00 81.75 128 SER A N 1
ATOM 1049 C CA . SER A 1 128 ? 2.377 12.706 11.551 1.00 81.75 128 SER A CA 1
ATOM 1050 C C . SER A 1 128 ? 2.270 12.121 10.139 1.00 81.75 128 SER A C 1
ATOM 1052 O O . SER A 1 128 ? 1.191 12.192 9.550 1.00 81.75 128 SER A O 1
ATOM 1054 N N . 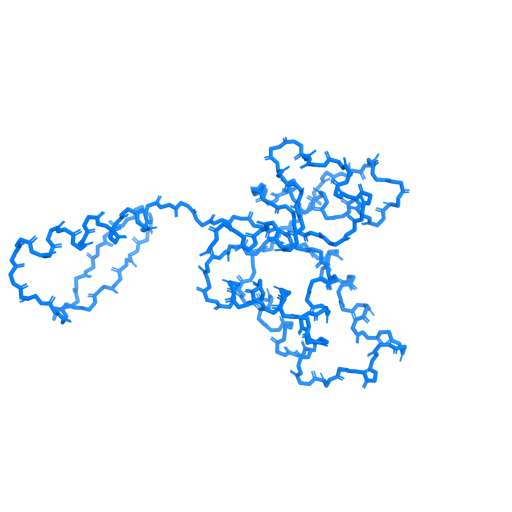LYS A 1 129 ? 3.351 11.528 9.612 1.00 79.94 129 LYS A N 1
ATOM 1055 C CA . LYS A 1 129 ? 3.392 10.944 8.268 1.00 79.94 129 LYS A CA 1
ATOM 1056 C C . LYS A 1 129 ? 2.488 9.723 8.156 1.00 79.94 129 LYS A C 1
ATOM 1058 O O . LYS A 1 129 ? 1.722 9.634 7.205 1.00 79.94 129 LYS A O 1
ATOM 1063 N N . ASP A 1 130 ? 2.435 8.887 9.188 1.00 84.19 130 ASP A N 1
ATOM 1064 C CA . ASP A 1 130 ? 1.574 7.699 9.221 1.00 84.19 130 ASP A CA 1
ATOM 1065 C C . ASP A 1 130 ? 0.078 8.036 9.231 1.00 84.19 130 ASP A C 1
ATOM 1067 O O . ASP A 1 130 ? -0.771 7.184 8.962 1.00 84.19 130 ASP A O 1
ATOM 1071 N N . ASN A 1 131 ? -0.303 9.280 9.529 1.00 92.31 131 ASN A N 1
ATOM 1072 C CA . ASN A 1 131 ? -1.710 9.652 9.456 1.00 92.31 131 ASN A CA 1
ATOM 1073 C C . ASN A 1 131 ? -2.224 9.653 8.010 1.00 92.31 131 ASN A C 1
ATOM 1075 O O . ASN A 1 131 ? -3.405 9.381 7.805 1.00 92.31 131 ASN A O 1
ATOM 1079 N N . ILE A 1 132 ? -1.376 9.879 6.997 1.00 94.31 132 ILE A N 1
ATOM 1080 C CA . ILE A 1 132 ? -1.842 9.968 5.603 1.00 94.31 132 ILE A CA 1
ATOM 1081 C C . ILE A 1 132 ? -2.403 8.634 5.090 1.00 94.31 132 ILE A C 1
ATOM 1083 O O . ILE A 1 132 ? -3.338 8.635 4.284 1.00 94.31 132 ILE A O 1
ATOM 1087 N N . ILE A 1 133 ? -1.899 7.493 5.586 1.00 95.31 133 ILE A N 1
ATOM 1088 C CA . ILE A 1 133 ? -2.460 6.180 5.242 1.00 95.31 133 ILE A CA 1
ATOM 1089 C C . ILE A 1 133 ? -3.823 5.964 5.906 1.00 95.31 133 ILE A C 1
ATOM 1091 O O . ILE A 1 133 ? -4.727 5.405 5.282 1.00 95.31 133 ILE A O 1
ATOM 1095 N N . LEU A 1 134 ? -4.024 6.481 7.123 1.00 95.69 134 LEU A N 1
ATOM 1096 C CA . LEU A 1 134 ? -5.330 6.477 7.787 1.00 95.69 134 LEU A CA 1
ATOM 1097 C C . LEU A 1 134 ? -6.323 7.405 7.068 1.00 95.69 134 LEU A C 1
ATOM 1099 O O . LEU A 1 134 ? -7.500 7.066 6.933 1.00 95.69 134 LEU A O 1
ATOM 1103 N N . GLU A 1 135 ? -5.853 8.555 6.574 1.00 96.69 135 GLU A N 1
ATOM 1104 C CA . GLU A 1 135 ? -6.652 9.521 5.807 1.00 96.69 135 GLU A CA 1
ATOM 1105 C C . GLU A 1 135 ? -7.120 8.899 4.484 1.00 96.69 135 GLU A C 1
ATOM 1107 O O . GLU A 1 135 ? -8.307 8.959 4.149 1.00 96.69 135 GLU A O 1
ATOM 1112 N N . CYS A 1 136 ? -6.209 8.226 3.773 1.00 97.19 136 CYS A N 1
ATOM 1113 C CA . CYS A 1 136 ? -6.512 7.445 2.574 1.00 97.19 136 CYS A CA 1
ATOM 1114 C C . CYS A 1 136 ? -7.535 6.338 2.864 1.00 97.19 136 CYS A C 1
ATOM 1116 O O . CYS A 1 136 ? -8.573 6.251 2.201 1.00 97.19 136 CYS A O 1
ATOM 1118 N N . ALA A 1 137 ? -7.285 5.539 3.904 1.00 96.50 137 ALA A N 1
ATOM 1119 C CA . ALA A 1 137 ? -8.164 4.454 4.320 1.00 96.50 137 ALA A CA 1
ATOM 1120 C C . ALA A 1 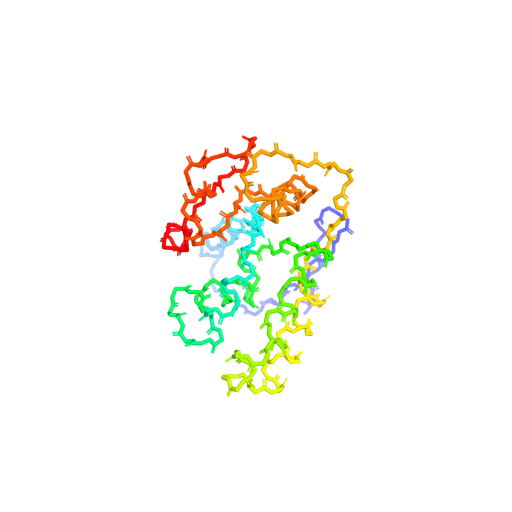137 ? -9.584 4.939 4.639 1.00 96.50 137 ALA A C 1
ATOM 1122 O O . ALA A 1 137 ? -10.5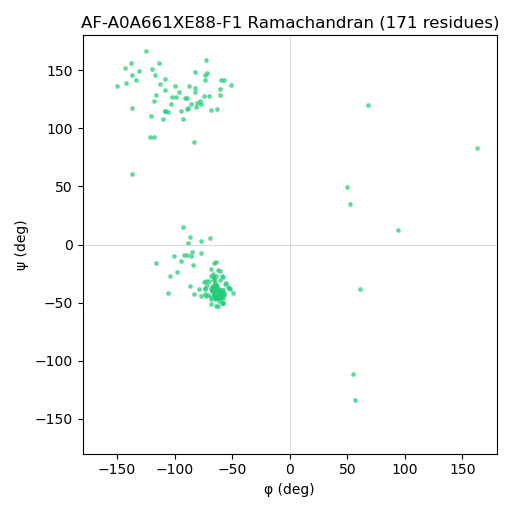66 4.304 4.244 1.00 96.50 137 ALA A O 1
ATOM 1123 N N . CYS A 1 138 ? -9.695 6.086 5.316 1.00 95.94 138 CYS A N 1
ATOM 1124 C CA . CYS A 1 138 ? -10.969 6.729 5.609 1.00 95.94 138 CYS A CA 1
ATOM 1125 C C . CYS A 1 1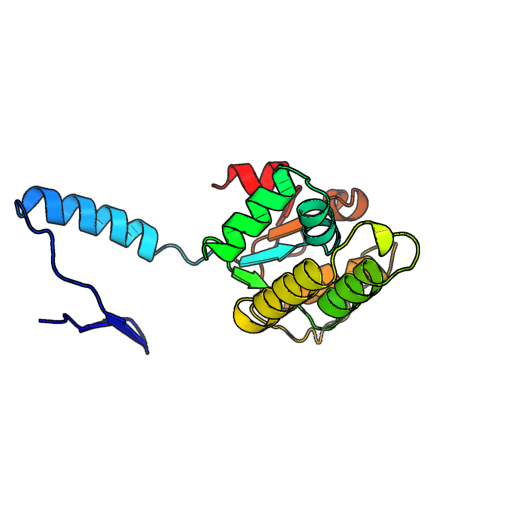38 ? -11.702 7.137 4.325 1.00 95.94 138 CYS A C 1
ATOM 1127 O O . CYS A 1 138 ? -12.860 6.760 4.125 1.00 95.94 138 CYS A O 1
ATOM 1129 N N . ALA A 1 139 ? -11.022 7.875 3.443 1.00 96.69 139 ALA A N 1
ATOM 1130 C CA . ALA A 1 139 ? -11.609 8.406 2.219 1.00 96.69 139 ALA A CA 1
ATOM 1131 C C . ALA A 1 139 ? -12.082 7.293 1.271 1.00 96.69 139 ALA A C 1
ATOM 1133 O O . ALA A 1 139 ? -13.184 7.374 0.729 1.00 96.69 139 ALA A O 1
ATOM 1134 N N . GLY A 1 140 ? -11.285 6.233 1.119 1.00 95.44 140 GLY A N 1
ATOM 1135 C CA . GLY A 1 140 ? -11.603 5.103 0.245 1.00 95.44 140 GLY A CA 1
ATOM 1136 C C . GLY A 1 140 ? -12.412 3.982 0.880 1.00 95.44 140 GLY A C 1
ATOM 1137 O O . GLY A 1 140 ? -12.701 3.000 0.194 1.00 95.44 140 GLY A O 1
ATOM 1138 N N . LYS A 1 141 ? -12.797 4.114 2.158 1.00 95.50 141 LYS A N 1
ATOM 1139 C CA . LYS A 1 141 ? -13.578 3.113 2.904 1.00 95.50 141 LYS A CA 1
ATOM 1140 C C . LYS A 1 141 ? -12.977 1.709 2.770 1.00 95.50 141 LYS A C 1
ATOM 1142 O O . LYS A 1 141 ? -13.674 0.765 2.408 1.00 95.50 141 LYS A O 1
ATOM 1147 N N . VAL A 1 142 ? -11.671 1.601 3.004 1.00 96.19 142 VAL A N 1
ATOM 1148 C CA . VAL A 1 142 ? -10.936 0.345 2.803 1.00 96.19 142 VAL A CA 1
ATOM 1149 C C . VAL A 1 142 ? -11.261 -0.674 3.889 1.00 96.19 142 VAL A C 1
ATOM 1151 O O . VAL A 1 142 ? -11.443 -0.322 5.060 1.00 96.19 142 VAL A O 1
ATOM 1154 N N . ASP A 1 143 ? -11.270 -1.947 3.511 1.00 97.19 143 ASP A N 1
ATOM 1155 C CA . ASP A 1 143 ? -11.413 -3.062 4.443 1.00 97.19 143 ASP A CA 1
ATOM 1156 C C . ASP A 1 143 ? -10.120 -3.259 5.243 1.00 97.19 143 ASP A C 1
ATOM 1158 O O . ASP A 1 143 ? -10.157 -3.520 6.451 1.00 97.19 143 ASP A O 1
ATOM 1162 N N . PHE A 1 144 ? -8.970 -3.079 4.579 1.00 97.81 144 PHE A N 1
ATOM 1163 C CA . PHE A 1 144 ? -7.651 -3.326 5.152 1.00 97.81 144 PHE A CA 1
ATOM 1164 C C . PHE A 1 144 ? -6.657 -2.189 4.889 1.00 97.81 144 PHE A C 1
ATOM 1166 O O . PHE A 1 144 ? -6.588 -1.637 3.792 1.00 97.81 144 PHE A O 1
ATOM 1173 N N . ILE A 1 145 ? -5.836 -1.898 5.895 1.00 97.75 145 ILE A N 1
ATOM 1174 C CA . ILE A 1 145 ? -4.527 -1.266 5.730 1.00 97.75 145 ILE A CA 1
ATOM 1175 C C . ILE A 1 145 ? -3.484 -2.368 5.864 1.00 97.75 145 ILE A C 1
ATOM 1177 O O . ILE A 1 145 ? -3.471 -3.092 6.866 1.00 97.75 145 ILE A O 1
ATOM 1181 N N . VAL A 1 146 ? -2.602 -2.483 4.875 1.00 97.31 146 VAL A N 1
ATOM 1182 C CA . VAL A 1 146 ? -1.482 -3.426 4.924 1.00 97.31 146 VAL A CA 1
ATOM 1183 C C . VAL A 1 146 ? -0.181 -2.670 5.119 1.00 97.31 146 VAL A C 1
ATOM 1185 O O . VAL A 1 146 ? 0.247 -1.926 4.242 1.00 97.31 146 VAL A O 1
ATOM 1188 N N . THR A 1 147 ? 0.463 -2.885 6.261 1.00 95.25 147 THR A N 1
ATOM 1189 C CA . THR A 1 147 ? 1.689 -2.173 6.647 1.00 95.25 147 THR A CA 1
ATOM 1190 C C . THR A 1 147 ? 2.661 -3.092 7.385 1.00 95.25 147 THR A C 1
ATOM 1192 O O . THR A 1 147 ? 2.267 -4.090 7.998 1.00 95.25 147 THR A O 1
ATOM 1195 N N . GLY A 1 148 ? 3.953 -2.783 7.271 1.00 91.88 148 GLY A N 1
ATOM 1196 C CA . GLY A 1 148 ? 5.011 -3.385 8.083 1.00 91.88 148 GLY A CA 1
ATOM 1197 C C . GLY A 1 148 ? 5.326 -2.594 9.355 1.00 91.88 148 GLY A C 1
ATOM 1198 O O . GLY A 1 148 ? 6.075 -3.098 10.194 1.00 91.88 148 GLY A O 1
ATOM 1199 N N . ASP A 1 149 ? 4.769 -1.391 9.497 1.00 90.88 149 ASP A N 1
ATOM 1200 C CA . ASP A 1 149 ? 5.021 -0.495 10.616 1.00 90.88 149 ASP A CA 1
ATOM 1201 C C . ASP A 1 149 ? 4.390 -1.029 11.910 1.00 90.88 149 ASP A C 1
ATOM 1203 O O . ASP A 1 149 ? 3.208 -1.383 11.967 1.00 90.88 149 ASP A O 1
ATOM 1207 N N . LYS A 1 150 ? 5.197 -1.126 12.971 1.00 90.00 150 LYS A N 1
ATOM 1208 C CA . LYS A 1 150 ? 4.759 -1.714 14.245 1.00 90.00 150 LYS A CA 1
ATOM 1209 C C . LYS A 1 150 ? 3.808 -0.804 15.015 1.00 90.00 150 LYS A C 1
ATOM 1211 O O . LYS A 1 150 ? 2.945 -1.330 15.720 1.00 90.00 150 LYS A O 1
ATOM 1216 N N . ASP A 1 151 ? 3.952 0.507 14.884 1.00 88.62 151 ASP A N 1
ATOM 1217 C CA . ASP A 1 151 ? 3.115 1.483 15.569 1.00 88.62 151 ASP A CA 1
ATOM 1218 C C . ASP A 1 151 ? 1.720 1.503 14.936 1.00 88.62 151 ASP A C 1
ATOM 1220 O O . ASP A 1 151 ? 0.727 1.363 15.655 1.00 88.62 151 ASP A O 1
ATOM 1224 N N . LEU A 1 152 ? 1.616 1.504 13.604 1.00 91.06 152 LEU A N 1
ATOM 1225 C CA . LEU A 1 152 ? 0.338 1.320 12.908 1.00 91.06 152 LEU A CA 1
ATOM 1226 C C . LEU A 1 152 ? -0.292 -0.044 13.218 1.00 91.06 152 LEU A C 1
ATOM 1228 O O . LEU A 1 152 ? -1.482 -0.122 13.533 1.00 91.06 152 LEU A O 1
ATOM 1232 N N . LEU A 1 153 ? 0.487 -1.133 13.191 1.00 93.50 153 LEU A N 1
ATOM 1233 C CA . LEU A 1 153 ? -0.017 -2.467 13.549 1.00 93.50 153 LEU A CA 1
ATOM 1234 C C . LEU A 1 153 ? -0.530 -2.534 14.994 1.00 93.50 153 LEU A C 1
ATOM 1236 O O . LEU A 1 153 ? -1.465 -3.290 15.276 1.00 93.50 153 LEU A O 1
ATOM 1240 N N . SER A 1 154 ? 0.040 -1.742 15.909 1.00 92.19 154 SER A N 1
ATOM 1241 C CA . SER A 1 154 ? -0.396 -1.689 17.308 1.00 92.19 154 SER A CA 1
ATOM 1242 C C . SER A 1 154 ? -1.828 -1.164 17.467 1.00 92.19 154 SER A C 1
ATOM 1244 O O . SER A 1 154 ? -2.529 -1.591 18.389 1.00 92.19 154 SER A O 1
ATOM 1246 N N . LEU A 1 155 ? -2.304 -0.334 16.526 1.00 91.62 155 LEU A N 1
ATOM 1247 C CA . LEU A 1 155 ? -3.683 0.160 16.496 1.00 91.62 155 LEU A CA 1
ATOM 1248 C C . LEU A 1 155 ? -4.687 -0.970 16.235 1.00 91.62 155 LEU A C 1
ATOM 1250 O O . LEU A 1 155 ? -5.818 -0.896 16.715 1.00 91.62 155 LEU A O 1
ATOM 1254 N N . LYS A 1 156 ? -4.282 -2.026 15.504 1.00 93.19 156 LYS A N 1
ATOM 1255 C CA . LYS A 1 156 ? -5.068 -3.205 15.062 1.00 93.19 156 LYS A CA 1
ATOM 1256 C C . LYS A 1 156 ? -6.268 -2.896 14.162 1.00 93.19 156 LYS A C 1
ATOM 1258 O O . LYS A 1 156 ? -6.579 -3.658 13.248 1.00 93.19 156 LYS A O 1
ATOM 1263 N N . LYS A 1 157 ? -6.981 -1.810 14.434 1.00 94.44 157 LYS A N 1
ATOM 1264 C CA . LYS A 1 157 ? -8.182 -1.379 13.739 1.00 94.44 157 LYS A CA 1
ATOM 1265 C C . LYS A 1 157 ? -8.276 0.138 13.790 1.00 94.44 157 LYS A C 1
ATOM 1267 O O . LYS A 1 157 ? -8.125 0.744 14.845 1.00 94.44 157 LYS A O 1
ATOM 1272 N N . PHE A 1 158 ? -8.632 0.730 12.662 1.00 93.81 158 PHE A N 1
ATOM 1273 C CA . PHE A 1 158 ? -9.003 2.130 12.565 1.00 93.81 158 PHE A CA 1
ATOM 1274 C C . PHE A 1 158 ? -10.430 2.214 12.021 1.00 93.81 158 PHE A C 1
ATOM 1276 O O . PHE A 1 158 ? -10.704 1.863 10.875 1.00 93.81 158 PHE A O 1
ATOM 1283 N N . ARG A 1 159 ? -11.383 2.632 12.862 1.00 92.94 159 ARG A N 1
ATOM 1284 C CA . ARG A 1 159 ? -12.823 2.633 12.534 1.00 92.94 159 ARG A CA 1
ATOM 1285 C C . ARG A 1 159 ? -13.311 1.242 12.100 1.00 92.94 159 ARG A C 1
ATOM 1287 O O . ARG A 1 159 ? -13.397 0.333 12.926 1.00 92.94 159 ARG A O 1
ATOM 1294 N N . LYS A 1 160 ? -13.671 1.074 10.823 1.00 93.06 160 LYS A N 1
ATOM 1295 C CA . LYS A 1 160 ? -14.094 -0.204 10.227 1.00 93.06 160 LYS A CA 1
ATOM 1296 C C . LYS A 1 160 ? -12.938 -0.953 9.553 1.00 93.06 160 LYS A C 1
ATOM 1298 O O . LYS A 1 160 ? -13.080 -2.145 9.319 1.00 93.06 160 LYS A O 1
ATOM 1303 N N . THR A 1 161 ? -11.813 -0.285 9.325 1.00 96.31 161 THR A N 1
ATOM 1304 C CA . THR A 1 161 ? -10.636 -0.809 8.637 1.00 96.31 161 THR A CA 1
ATOM 1305 C C . THR A 1 161 ? -9.757 -1.618 9.582 1.00 96.31 161 THR A C 1
ATOM 1307 O O . THR A 1 161 ? -9.422 -1.155 10.674 1.00 96.31 161 THR A O 1
ATOM 1310 N N . LEU A 1 162 ? -9.359 -2.820 9.171 1.00 97.56 162 LEU A N 1
ATOM 1311 C CA . LEU A 1 162 ? -8.395 -3.647 9.898 1.00 97.56 162 LEU A CA 1
ATOM 1312 C C . LEU A 1 162 ? -6.968 -3.298 9.472 1.00 97.56 162 LEU A C 1
ATOM 1314 O O . LEU A 1 162 ? -6.692 -3.167 8.285 1.00 97.56 162 LEU A O 1
ATOM 1318 N N . ILE A 1 163 ? -6.054 -3.178 10.431 1.00 96.94 163 ILE A N 1
ATOM 1319 C CA . ILE A 1 163 ? -4.641 -2.895 10.163 1.00 96.94 163 ILE A CA 1
ATOM 1320 C C . ILE A 1 163 ? -3.867 -4.183 10.396 1.00 96.94 163 ILE A C 1
ATOM 1322 O O . ILE A 1 163 ? -3.831 -4.698 11.516 1.00 96.94 163 ILE A O 1
ATOM 1326 N N . ILE A 1 164 ? -3.296 -4.738 9.330 1.00 97.62 164 ILE A N 1
ATOM 1327 C CA . ILE A 1 164 ? -2.671 -6.058 9.372 1.00 97.62 164 ILE A CA 1
ATOM 1328 C C . ILE A 1 164 ? -1.355 -6.099 8.602 1.00 97.62 164 ILE A C 1
ATOM 1330 O O . ILE A 1 164 ? -1.102 -5.322 7.687 1.00 97.62 164 ILE A O 1
ATOM 1334 N N . SER A 1 165 ? -0.502 -7.049 8.974 1.00 96.62 165 SER A N 1
ATOM 1335 C CA . SER A 1 165 ? 0.779 -7.258 8.300 1.00 96.62 165 SER A CA 1
ATOM 1336 C C . SER A 1 165 ? 0.595 -7.900 6.919 1.00 96.62 165 SER A C 1
ATOM 1338 O O . SER A 1 165 ? -0.378 -8.636 6.709 1.00 96.62 165 SER A O 1
ATOM 1340 N N . PRO A 1 166 ? 1.578 -7.770 6.006 1.00 96.00 166 PRO A N 1
ATOM 1341 C CA . PRO A 1 166 ? 1.580 -8.474 4.724 1.00 96.00 166 PRO A CA 1
ATOM 1342 C C . PRO A 1 166 ? 1.312 -9.973 4.855 1.00 96.00 166 PRO A C 1
ATOM 1344 O O . PRO A 1 166 ? 0.543 -10.560 4.100 1.00 96.00 166 PRO A O 1
ATOM 1347 N N . ARG A 1 167 ? 1.912 -10.606 5.870 1.00 95.50 167 ARG A N 1
ATOM 1348 C CA . ARG A 1 167 ? 1.748 -12.040 6.126 1.00 95.50 167 ARG A CA 1
ATOM 1349 C C . ARG A 1 167 ? 0.326 -12.398 6.554 1.00 95.50 167 ARG A C 1
ATOM 1351 O O . ARG A 1 167 ? -0.127 -13.492 6.240 1.00 95.50 167 ARG A O 1
ATOM 1358 N N . GLN A 1 168 ? -0.348 -11.535 7.309 1.00 96.12 168 GLN A N 1
ATOM 1359 C CA . GLN A 1 168 ? -1.738 -11.753 7.709 1.00 96.12 168 GLN A CA 1
ATOM 1360 C C . GLN A 1 168 ? -2.687 -11.524 6.534 1.00 96.12 168 GLN A C 1
ATOM 1362 O O . GLN A 1 168 ? -3.567 -12.350 6.323 1.00 96.12 168 GLN A O 1
ATOM 1367 N N . PHE A 1 169 ? -2.469 -10.468 5.746 1.00 97.00 169 PHE A N 1
ATOM 1368 C CA . PHE A 1 169 ? -3.291 -10.164 4.574 1.00 97.00 169 PHE A CA 1
ATOM 1369 C C . PHE A 1 169 ? -3.258 -11.294 3.542 1.00 97.00 169 PHE A C 1
ATOM 1371 O O . PHE A 1 169 ? -4.299 -11.739 3.073 1.00 97.00 169 PHE A O 1
ATOM 1378 N N . LEU A 1 170 ? -2.075 -11.852 3.273 1.00 95.31 170 LEU A N 1
ATOM 1379 C CA . LEU A 1 170 ? -1.923 -12.975 2.346 1.00 95.31 170 LEU A CA 1
ATOM 1380 C C . LEU A 1 170 ? -2.624 -14.268 2.783 1.00 95.31 170 LEU A C 1
ATOM 1382 O O . LEU A 1 170 ? -2.779 -15.147 1.955 1.00 95.31 170 LEU A O 1
ATOM 1386 N N . LYS A 1 171 ? -3.042 -14.422 4.047 1.00 95.19 171 LYS A N 1
ATOM 1387 C CA . LYS A 1 171 ? -3.831 -15.595 4.476 1.00 95.19 171 LYS A CA 1
ATOM 1388 C C . LYS A 1 171 ? -5.300 -15.519 4.047 1.00 95.19 171 LYS A C 1
ATOM 1390 O O . LYS A 1 171 ? -6.040 -16.468 4.285 1.00 95.19 171 LYS A O 1
ATOM 1395 N N . LEU A 1 172 ? -5.733 -14.387 3.492 1.00 90.69 172 LEU A N 1
ATOM 1396 C CA . LEU A 1 172 ? -7.095 -14.177 3.000 1.00 90.69 172 LEU A CA 1
ATOM 1397 C C . LEU A 1 172 ? -7.293 -14.688 1.559 1.00 90.69 172 LEU A C 1
ATOM 1399 O O . LEU A 1 172 ? -8.430 -14.683 1.083 1.00 90.69 172 LEU A O 1
ATOM 1403 N N . PHE A 1 173 ? -6.210 -15.115 0.897 1.00 89.81 173 PHE A N 1
ATOM 1404 C CA . PHE A 1 173 ? -6.129 -15.565 -0.497 1.00 89.81 173 PHE A CA 1
ATOM 1405 C C . PHE A 1 173 ? -5.409 -16.915 -0.574 1.00 89.81 173 PHE A C 1
ATOM 1407 O O . PHE A 1 173 ? -5.773 -17.712 -1.465 1.00 89.81 173 PHE A O 1
#

Foldseek 3Di:
DWDWDDDPPDTDTDDPPDDDDP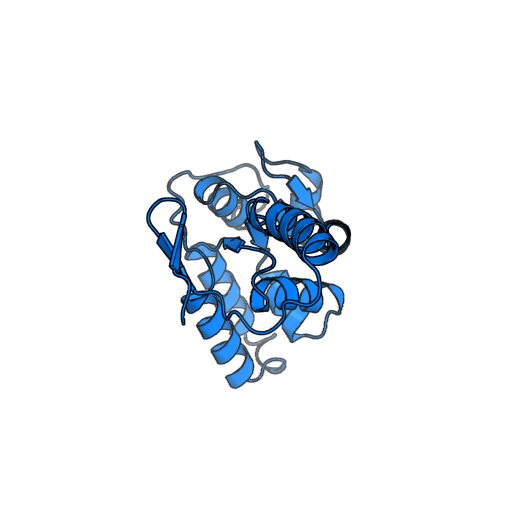VVCVVCVVVVVVVVPDDAAEEEEQLVLLLVLLVPNPLSVVVVVCQVVSSHAYFDEPLRVVVSVCVCPDPVNVVSDDPVSVVVVVVSCVPRHHYFYQPDQDDDAPDSSVRVLVSRCVRRVGQEYEYPDPRQVVVQDDPNHGYDYSVVVVVVD

pLDDT: mean 80.78, std 21.95, range [30.67, 97.94]

Solvent-accessible surface area (backbone atoms only — not comparable to full-atom values): 10026 Å² total; per-residue (Å²): 126,81,52,75,47,80,54,91,98,47,76,49,83,52,80,78,88,80,87,76,60,75,75,54,48,57,52,50,50,54,52,54,46,55,60,71,67,50,76,70,50,32,29,28,67,40,53,65,42,59,54,37,24,75,75,62,35,69,62,35,37,51,53,50,50,35,43,78,67,67,64,33,44,42,43,44,26,70,66,54,53,47,53,37,50,51,56,62,62,33,77,90,50,30,82,79,53,58,70,67,59,53,53,51,49,50,52,48,49,70,74,70,38,47,80,36,80,56,83,65,86,57,87,78,48,91,54,69,70,63,16,55,61,54,22,34,35,60,60,57,66,21,52,31,39,37,38,88,51,66,72,63,44,68,58,43,53,57,94,85,21,36,33,37,39,55,76,59,57,59,72,79,113

Secondary structure (DSSP, 8-state):
--EEEEETTEEEEE-------HHHHHHHHHHHHHHHTSPPEEEEE-HHHHHHHHTT-HHHHHHHHHHHTTSEEEEE-HHHHHHHHHHHHSHHHHTTS-HHHHHHHHHHHHHHSEE----S----SSSSTTHHHHHHHHHHT-SEEE---HHHHHH-EETTEEEE-HHHHGGG-